Protein AF-A0A4Q3WBN4-F1 (afdb_monomer_lite)

Structure (mmCIF, N/CA/C/O backbone):
data_AF-A0A4Q3WBN4-F1
#
_entry.id   AF-A0A4Q3WBN4-F1
#
loop_
_atom_site.group_PDB
_atom_site.id
_atom_site.type_symbol
_atom_site.label_atom_id
_atom_site.label_alt_id
_atom_site.label_comp_id
_atom_site.label_asym_id
_atom_site.label_entity_id
_atom_site.label_seq_id
_atom_site.pdbx_PDB_ins_code
_atom_site.Cartn_x
_atom_site.Cartn_y
_atom_site.Cartn_z
_atom_site.occupancy
_atom_site.B_iso_or_equiv
_atom_site.auth_seq_id
_atom_site.auth_comp_id
_atom_site.auth_asym_id
_atom_site.auth_atom_id
_atom_site.pdbx_PDB_model_num
ATOM 1 N N . MET A 1 1 ? 18.473 24.065 11.183 1.00 39.38 1 MET A N 1
ATOM 2 C CA . MET A 1 1 ? 18.003 22.828 10.519 1.00 39.38 1 MET A CA 1
ATOM 3 C C . MET A 1 1 ? 18.129 21.684 11.517 1.00 39.38 1 MET A C 1
ATOM 5 O O . MET A 1 1 ? 19.244 21.396 11.929 1.00 39.38 1 MET A O 1
ATOM 9 N N . LEU A 1 2 ? 17.021 21.104 11.996 1.00 38.50 2 LEU A N 1
ATOM 10 C CA . LEU A 1 2 ? 17.082 19.937 12.886 1.00 38.50 2 LEU A CA 1
ATOM 11 C C . LEU A 1 2 ? 17.318 18.673 12.050 1.00 38.50 2 LEU A C 1
ATOM 13 O O . LEU A 1 2 ? 16.456 18.270 11.272 1.00 38.50 2 LEU A O 1
ATOM 17 N N . ASN A 1 3 ? 18.477 18.041 12.230 1.00 47.19 3 ASN A N 1
ATOM 18 C CA . ASN A 1 3 ? 18.769 16.740 11.637 1.00 47.19 3 ASN A CA 1
ATOM 19 C C . ASN A 1 3 ? 17.894 15.669 12.304 1.00 47.19 3 ASN A C 1
ATOM 21 O O . ASN A 1 3 ? 18.058 15.360 13.486 1.00 47.19 3 ASN A O 1
ATOM 25 N N . LYS A 1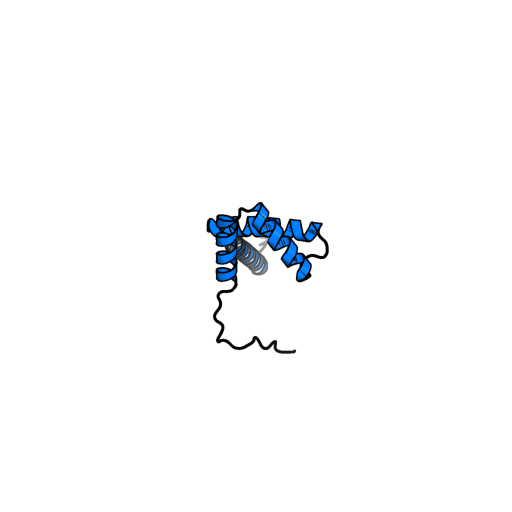 4 ? 16.955 15.100 11.540 1.00 50.38 4 LYS A N 1
ATOM 26 C CA . LYS A 1 4 ? 16.106 13.983 11.969 1.00 50.38 4 LYS A CA 1
ATOM 27 C C . LYS A 1 4 ? 16.986 12.749 12.200 1.00 50.38 4 LYS A C 1
ATOM 29 O O . LYS A 1 4 ? 17.481 12.157 11.245 1.00 50.38 4 LYS A O 1
ATOM 34 N N . LYS A 1 5 ? 17.191 12.361 13.462 1.00 58.41 5 LYS A N 1
ATOM 35 C CA . LYS A 1 5 ? 17.869 11.105 13.816 1.00 58.41 5 LYS A CA 1
ATOM 36 C C . LYS A 1 5 ? 16.913 9.940 13.553 1.00 58.41 5 LYS A C 1
ATOM 38 O O . LYS A 1 5 ? 15.925 9.779 14.265 1.00 58.41 5 LYS A O 1
ATOM 43 N N . LEU A 1 6 ? 17.184 9.158 12.511 1.00 54.16 6 LEU A N 1
ATOM 44 C CA . LEU A 1 6 ? 16.536 7.863 12.303 1.00 54.16 6 LEU A CA 1
ATOM 45 C C . LEU A 1 6 ? 17.111 6.886 13.345 1.00 54.16 6 LEU A C 1
ATOM 47 O O . LEU A 1 6 ? 18.311 6.915 13.609 1.00 54.16 6 LEU A O 1
ATOM 51 N N . GLY A 1 7 ? 16.247 6.111 14.004 1.00 57.50 7 GLY A N 1
ATOM 52 C CA . GLY A 1 7 ? 16.614 5.206 15.101 1.00 57.50 7 GLY A CA 1
ATOM 53 C C . GLY A 1 7 ? 17.616 4.100 14.713 1.00 57.50 7 GLY A C 1
ATOM 54 O O . GLY A 1 7 ? 18.060 4.034 13.568 1.00 57.50 7 GLY A O 1
ATOM 55 N N . PRO A 1 8 ? 17.997 3.227 15.664 1.00 55.28 8 PRO A N 1
ATOM 56 C CA . PRO A 1 8 ? 19.092 2.268 15.497 1.00 55.28 8 PRO A CA 1
ATOM 57 C C . PRO A 1 8 ? 18.921 1.334 14.284 1.00 55.28 8 PRO A C 1
ATOM 59 O O . PRO A 1 8 ? 17.851 0.773 14.055 1.00 55.28 8 PRO A O 1
ATOM 62 N N . ALA A 1 9 ? 20.020 1.128 13.548 1.00 55.09 9 ALA A N 1
ATOM 63 C CA . ALA A 1 9 ? 20.098 0.409 12.269 1.00 55.09 9 ALA A CA 1
ATOM 64 C C . ALA A 1 9 ? 19.880 -1.117 12.349 1.00 55.09 9 ALA A C 1
ATOM 66 O O . ALA A 1 9 ? 19.822 -1.785 11.323 1.00 55.09 9 ALA A O 1
ATOM 67 N N . TYR A 1 10 ? 19.748 -1.689 13.550 1.00 48.81 10 TYR A N 1
ATOM 68 C CA . TYR A 1 10 ? 19.696 -3.145 13.761 1.00 48.81 10 TYR A CA 1
ATOM 69 C C . TYR A 1 10 ? 18.328 -3.777 13.469 1.00 48.81 10 TYR A C 1
ATOM 71 O O . TYR A 1 10 ? 18.149 -4.981 13.633 1.00 48.81 10 TYR A O 1
ATOM 79 N N . ARG A 1 11 ? 17.351 -2.983 13.021 1.00 50.72 11 ARG A N 1
ATOM 80 C CA . ARG A 1 11 ? 16.066 -3.468 12.512 1.00 50.72 11 ARG A CA 1
ATOM 81 C C . ARG A 1 11 ? 16.046 -3.280 10.997 1.00 50.72 11 ARG A C 1
ATOM 83 O O . ARG A 1 11 ? 15.338 -2.422 10.478 1.00 50.72 11 ARG A O 1
ATOM 90 N N . SER A 1 12 ? 16.840 -4.075 10.283 1.00 47.69 12 SER A N 1
ATOM 91 C CA . SER A 1 12 ? 16.787 -4.164 8.817 1.00 47.69 12 SER A CA 1
ATOM 92 C C . SER A 1 12 ? 15.485 -4.845 8.387 1.00 47.69 12 SER A C 1
ATOM 94 O O . SER A 1 12 ? 15.482 -5.978 7.921 1.00 47.69 12 SER A O 1
ATOM 96 N N . MET A 1 13 ? 14.349 -4.180 8.594 1.00 61.16 13 MET A N 1
ATOM 97 C CA . MET A 1 13 ? 13.077 -4.600 8.025 1.00 61.16 13 MET A CA 1
ATOM 98 C C . MET A 1 13 ? 12.911 -3.903 6.683 1.00 61.16 13 MET A C 1
ATOM 100 O O . MET A 1 13 ? 12.854 -2.675 6.613 1.00 61.16 13 MET A O 1
ATOM 104 N N . MET A 1 14 ? 12.778 -4.689 5.615 1.00 79.19 14 MET A N 1
ATOM 105 C CA . MET A 1 14 ? 12.151 -4.200 4.392 1.00 79.19 14 MET A CA 1
ATOM 106 C C . MET A 1 14 ? 10.659 -4.031 4.682 1.00 79.19 14 MET A C 1
ATOM 108 O O . MET A 1 14 ? 9.855 -4.901 4.366 1.00 79.19 14 MET A O 1
ATOM 112 N N . THR A 1 15 ? 10.298 -2.933 5.348 1.00 80.25 15 THR A N 1
ATOM 113 C CA . THR A 1 15 ? 8.939 -2.675 5.849 1.00 80.25 15 THR A CA 1
ATOM 114 C C . THR A 1 15 ? 7.893 -2.827 4.754 1.00 80.25 15 THR A C 1
ATOM 116 O O . THR A 1 15 ? 6.903 -3.510 4.967 1.00 80.25 15 THR A O 1
ATOM 119 N N . ALA A 1 16 ? 8.165 -2.304 3.558 1.00 81.62 16 ALA A N 1
ATOM 120 C CA . ALA A 1 16 ? 7.285 -2.449 2.402 1.00 81.62 16 ALA A CA 1
ATOM 121 C C . ALA A 1 16 ? 7.103 -3.909 1.947 1.00 81.62 16 ALA A C 1
ATOM 123 O O . ALA A 1 16 ? 6.018 -4.282 1.515 1.00 81.62 16 ALA A O 1
ATOM 124 N N . ALA A 1 17 ? 8.150 -4.737 2.035 1.00 84.06 17 ALA A N 1
ATOM 125 C CA . ALA A 1 17 ? 8.062 -6.148 1.665 1.00 84.06 17 ALA A CA 1
ATOM 126 C C . ALA A 1 17 ? 7.307 -6.957 2.728 1.00 84.06 17 ALA A C 1
ATOM 128 O O . ALA A 1 17 ? 6.493 -7.809 2.386 1.00 84.06 17 ALA A O 1
ATOM 129 N N . ASN A 1 18 ? 7.548 -6.665 4.009 1.00 88.56 18 ASN A N 1
ATOM 130 C CA . ASN A 1 18 ? 6.868 -7.330 5.116 1.00 88.56 18 ASN A CA 1
ATOM 131 C C . ASN A 1 18 ? 5.371 -6.989 5.155 1.00 88.56 18 ASN A C 1
ATOM 133 O O . ASN A 1 18 ? 4.531 -7.865 5.333 1.00 88.56 18 ASN A O 1
ATOM 137 N N . ASP A 1 19 ? 5.046 -5.717 4.940 1.00 89.06 19 ASP A N 1
ATOM 138 C CA . ASP A 1 19 ? 3.674 -5.227 4.834 1.00 89.06 19 ASP A CA 1
ATOM 139 C C . ASP A 1 19 ? 2.931 -5.901 3.671 1.00 89.06 19 ASP A C 1
ATOM 141 O O . ASP A 1 19 ? 1.885 -6.518 3.870 1.00 89.06 19 ASP A O 1
ATOM 145 N N . GLN A 1 20 ? 3.547 -5.929 2.482 1.00 90.06 20 GLN A N 1
ATOM 146 C CA . GLN A 1 20 ? 2.995 -6.626 1.319 1.00 90.06 20 GLN A CA 1
ATOM 147 C C . GLN A 1 20 ? 2.787 -8.126 1.577 1.00 90.06 20 GLN A C 1
ATOM 149 O O . GLN A 1 20 ? 1.762 -8.676 1.176 1.00 90.06 20 GLN A O 1
ATOM 154 N N . TYR A 1 21 ? 3.737 -8.798 2.236 1.00 92.62 21 TYR A N 1
ATOM 155 C CA . TYR A 1 21 ? 3.606 -10.213 2.591 1.00 92.62 21 TYR A CA 1
ATOM 156 C C . TYR A 1 21 ? 2.369 -10.459 3.462 1.00 92.62 21 TYR A C 1
ATOM 158 O O . TYR A 1 21 ? 1.555 -11.329 3.144 1.00 92.62 21 TYR A O 1
ATOM 166 N N . HIS A 1 22 ? 2.191 -9.674 4.526 1.00 94.12 22 HIS A N 1
ATOM 167 C CA . HIS A 1 22 ? 1.056 -9.836 5.431 1.00 94.12 22 HIS A CA 1
ATOM 168 C C . HIS A 1 22 ? -0.277 -9.449 4.789 1.00 94.12 22 HIS A C 1
ATOM 170 O O . HIS A 1 22 ? -1.273 -10.130 5.037 1.00 94.12 22 HIS A O 1
ATOM 176 N N . ALA A 1 23 ? -0.300 -8.429 3.928 1.00 92.75 23 ALA A N 1
ATOM 177 C CA . ALA A 1 23 ? -1.488 -8.072 3.160 1.00 92.75 23 ALA A CA 1
ATOM 178 C C . ALA A 1 23 ? -1.922 -9.230 2.244 1.00 92.75 23 ALA A C 1
ATOM 180 O O . ALA A 1 23 ? -3.061 -9.690 2.327 1.00 92.75 23 ALA A O 1
ATOM 181 N N . VAL A 1 24 ? -0.999 -9.784 1.446 1.00 94.75 24 VAL A N 1
ATOM 182 C CA . VAL A 1 24 ? -1.287 -10.927 0.559 1.00 94.75 24 VAL A CA 1
ATOM 183 C C . VAL A 1 24 ? -1.722 -12.159 1.356 1.00 94.75 24 VAL A C 1
ATOM 185 O O . VAL A 1 24 ? -2.730 -12.782 1.023 1.00 94.75 24 VAL A O 1
ATOM 188 N N . ALA A 1 25 ? -1.003 -12.505 2.427 1.00 94.94 25 ALA A N 1
ATOM 189 C CA . ALA A 1 25 ? -1.340 -13.655 3.263 1.00 94.94 25 ALA A CA 1
ATOM 190 C C . ALA A 1 25 ? -2.734 -13.514 3.898 1.00 94.94 25 ALA A C 1
ATOM 192 O O . ALA A 1 25 ? -3.520 -14.464 3.895 1.00 94.94 25 ALA A O 1
ATOM 193 N N . SER A 1 26 ? -3.063 -12.322 4.401 1.00 94.50 26 SER A N 1
ATOM 194 C CA . SER A 1 26 ? -4.360 -12.028 5.010 1.00 94.50 26 SER A CA 1
ATOM 195 C C . SER A 1 26 ? -5.496 -12.107 3.987 1.00 94.50 26 SER A C 1
ATOM 197 O O . SER A 1 26 ? -6.497 -12.771 4.256 1.00 94.50 26 SER A O 1
ATOM 199 N N . ILE A 1 27 ? -5.323 -11.526 2.794 1.00 94.94 27 ILE A N 1
ATOM 200 C CA . ILE A 1 27 ? -6.312 -11.599 1.707 1.00 94.94 27 ILE A CA 1
ATOM 201 C C . ILE A 1 27 ? -6.549 -13.051 1.281 1.00 94.94 27 ILE A C 1
ATOM 203 O O . ILE A 1 27 ? -7.699 -13.475 1.193 1.00 94.94 27 ILE A O 1
ATOM 207 N N . ASN A 1 28 ? -5.488 -13.838 1.089 1.00 94.31 28 ASN A N 1
ATOM 208 C CA . ASN A 1 28 ? -5.616 -15.244 0.693 1.00 94.31 28 ASN A CA 1
ATOM 209 C C . ASN A 1 28 ? -6.320 -16.097 1.761 1.00 94.31 28 ASN A C 1
ATOM 211 O O . ASN A 1 28 ? -7.032 -17.038 1.424 1.00 94.31 28 ASN A O 1
ATOM 215 N N . THR A 1 29 ? -6.128 -15.774 3.043 1.00 96.44 29 THR A N 1
ATOM 216 C CA . THR A 1 29 ? -6.695 -16.549 4.160 1.00 96.44 29 THR A CA 1
ATOM 217 C C . THR A 1 29 ? -8.126 -16.128 4.501 1.00 96.44 29 THR A C 1
ATOM 219 O O . THR A 1 29 ? -8.932 -16.951 4.934 1.00 96.44 29 THR A O 1
ATOM 222 N N . HIS A 1 30 ? -8.457 -14.843 4.361 1.00 94.44 30 HIS A N 1
ATOM 223 C CA . HIS A 1 30 ? -9.693 -14.267 4.905 1.00 94.44 30 HIS A CA 1
ATOM 224 C C . HIS A 1 30 ? -10.608 -13.624 3.861 1.00 94.44 30 HIS A C 1
ATOM 226 O O . HIS A 1 30 ? -11.753 -13.302 4.184 1.00 94.44 30 HIS A O 1
ATOM 232 N N . GLY A 1 31 ? -10.130 -13.453 2.630 1.00 93.94 31 GLY A N 1
ATOM 233 C CA . GLY A 1 31 ? -10.822 -12.742 1.565 1.00 93.94 31 GLY A CA 1
ATOM 234 C C . GLY A 1 31 ? -10.634 -11.223 1.632 1.00 93.94 31 GLY A C 1
ATOM 235 O O . GLY A 1 31 ? -10.392 -10.636 2.690 1.00 93.94 31 GLY A O 1
ATOM 236 N N . GLU A 1 32 ? -10.786 -10.580 0.475 1.00 95.25 32 GLU A N 1
ATOM 237 C CA . GLU A 1 32 ? -10.542 -9.144 0.284 1.00 95.25 32 GLU A CA 1
ATOM 238 C C . GLU A 1 32 ? -11.434 -8.264 1.166 1.00 95.25 32 GLU A C 1
ATOM 240 O O . GLU A 1 32 ? -10.937 -7.359 1.828 1.00 95.25 32 GLU A O 1
ATOM 245 N N . ILE A 1 33 ? -12.738 -8.558 1.239 1.00 96.62 33 ILE A N 1
ATOM 246 C CA . ILE A 1 33 ? -13.706 -7.740 1.992 1.00 96.62 33 ILE A CA 1
ATOM 247 C C . ILE A 1 33 ? -13.385 -7.745 3.489 1.00 96.62 33 ILE A C 1
ATOM 249 O O . ILE A 1 33 ? -13.396 -6.699 4.140 1.00 96.62 33 ILE A O 1
ATOM 253 N N . ARG A 1 34 ? -13.073 -8.919 4.049 1.00 96.31 34 ARG A N 1
ATOM 254 C CA . ARG A 1 34 ? -12.767 -9.048 5.478 1.00 96.31 34 ARG A CA 1
ATOM 255 C C . ARG A 1 34 ? -11.440 -8.381 5.827 1.00 96.31 34 ARG A C 1
ATOM 257 O O . ARG A 1 34 ? -11.350 -7.732 6.867 1.00 96.31 34 ARG A O 1
ATOM 264 N N . HIS A 1 35 ? -10.440 -8.514 4.957 1.00 96.69 35 HIS A N 1
ATOM 265 C CA . HIS A 1 35 ? -9.173 -7.809 5.106 1.00 96.69 35 HIS A CA 1
ATOM 266 C C . HIS A 1 35 ? -9.369 -6.285 5.038 1.00 96.69 35 HIS A C 1
ATOM 268 O O . HIS A 1 35 ? -8.953 -5.581 5.955 1.00 96.69 35 HIS A O 1
ATOM 274 N N . ALA A 1 36 ? -10.081 -5.781 4.024 1.00 97.06 36 ALA A N 1
ATOM 275 C CA . ALA A 1 36 ? -10.370 -4.355 3.862 1.00 97.06 36 ALA A CA 1
ATOM 276 C C . ALA A 1 36 ? -11.115 -3.768 5.069 1.00 97.06 36 ALA A C 1
ATOM 278 O O . ALA A 1 36 ? -10.774 -2.685 5.538 1.00 97.06 36 ALA A O 1
ATOM 279 N N . HIS A 1 37 ? -12.090 -4.496 5.620 1.00 97.75 37 HIS A N 1
ATOM 280 C CA . HIS A 1 37 ? -12.777 -4.087 6.844 1.00 97.75 37 HIS A CA 1
ATOM 281 C C . HIS A 1 37 ? -11.801 -3.910 8.020 1.00 97.75 37 HIS A C 1
ATOM 283 O O . HIS A 1 37 ? -11.846 -2.890 8.706 1.00 97.75 37 HIS A O 1
ATOM 289 N N . ALA A 1 38 ? -10.895 -4.870 8.237 1.00 98.00 38 ALA A N 1
ATOM 290 C CA . ALA A 1 38 ? -9.899 -4.783 9.306 1.00 98.00 38 ALA A CA 1
ATOM 291 C C . ALA A 1 38 ? -8.916 -3.618 9.082 1.00 98.00 38 ALA A C 1
ATOM 293 O O . ALA A 1 38 ? -8.612 -2.878 10.015 1.00 98.00 38 ALA A O 1
ATOM 294 N N . VAL A 1 39 ? -8.473 -3.402 7.839 1.00 97.19 39 VAL A N 1
ATOM 295 C CA . VAL A 1 39 ? -7.619 -2.261 7.473 1.00 97.19 39 VAL A CA 1
ATOM 296 C C . VAL A 1 39 ? -8.331 -0.934 7.743 1.00 97.19 39 VAL A C 1
ATOM 298 O O . VAL A 1 39 ? -7.739 -0.041 8.342 1.00 97.19 39 VAL A O 1
ATOM 301 N N . ALA A 1 40 ? -9.609 -0.803 7.378 1.00 98.00 40 ALA A N 1
ATOM 302 C CA . ALA A 1 40 ? -10.383 0.413 7.627 1.00 98.00 40 ALA A CA 1
ATOM 303 C C . ALA A 1 40 ? -10.491 0.741 9.128 1.00 98.00 40 ALA A C 1
ATOM 305 O O . ALA A 1 40 ? -10.369 1.907 9.507 1.00 98.00 40 ALA A O 1
ATOM 306 N N . GLN A 1 41 ? -10.668 -0.270 9.986 1.00 97.94 41 GLN A N 1
ATOM 307 C CA . GLN A 1 41 ? -10.667 -0.085 11.443 1.00 97.94 41 GLN A CA 1
ATOM 308 C C . GLN A 1 41 ? -9.317 0.446 11.939 1.00 97.94 41 GLN A C 1
ATOM 310 O O . GLN A 1 41 ? -9.272 1.476 12.609 1.00 97.94 41 GLN A O 1
ATOM 315 N N . VAL A 1 42 ? -8.215 -0.183 11.521 1.00 97.19 42 VAL A N 1
ATOM 316 C CA . VAL A 1 42 ? -6.858 0.244 11.897 1.00 97.19 42 VAL A CA 1
ATOM 317 C C . VAL A 1 42 ? -6.556 1.669 11.410 1.00 97.19 42 VAL A C 1
ATOM 319 O O . VAL A 1 42 ? -5.976 2.465 12.149 1.00 97.19 42 VAL A O 1
ATOM 322 N N . LEU A 1 43 ? -6.980 2.033 10.194 1.00 97.12 43 LEU A N 1
ATOM 323 C CA . LEU A 1 43 ? -6.793 3.381 9.642 1.00 97.12 43 LEU A CA 1
ATOM 324 C C . LEU A 1 43 ? -7.537 4.462 10.442 1.00 97.12 43 LEU A C 1
ATOM 326 O O . LEU A 1 43 ? -7.042 5.588 10.541 1.00 97.12 43 LEU A O 1
ATOM 330 N N . LEU A 1 44 ? -8.703 4.139 11.011 1.00 96.38 44 LEU A N 1
ATOM 331 C CA . LEU A 1 44 ? -9.434 5.036 11.912 1.00 96.38 44 LEU A CA 1
ATOM 332 C C . LEU A 1 44 ? -8.742 5.153 13.267 1.00 96.38 44 LEU A C 1
ATOM 334 O O . LEU A 1 44 ? -8.515 6.265 13.738 1.00 96.38 44 LEU A O 1
ATOM 338 N N . GLU A 1 45 ? -8.382 4.022 13.874 1.00 96.62 45 GLU A N 1
ATOM 339 C CA . GLU A 1 45 ? -7.738 3.977 15.194 1.00 96.62 45 GLU A CA 1
ATOM 340 C C . GLU A 1 45 ? -6.404 4.732 15.215 1.00 96.62 45 GLU A C 1
ATOM 342 O O . GLU A 1 45 ? -6.086 5.416 16.187 1.00 96.62 45 GLU A O 1
ATOM 347 N N . GLN A 1 46 ? -5.640 4.657 14.124 1.00 95.69 46 GLN A N 1
ATOM 348 C CA . GLN A 1 46 ? -4.351 5.341 13.987 1.00 95.69 46 GLN A CA 1
ATOM 349 C C . GLN A 1 46 ? -4.481 6.793 13.494 1.00 95.69 46 GLN A C 1
ATOM 351 O O . GLN A 1 46 ? -3.475 7.492 13.366 1.00 95.69 46 GLN A O 1
ATOM 356 N N . GLY A 1 47 ? -5.702 7.264 13.217 1.00 95.19 47 GLY A N 1
ATOM 357 C CA . GLY A 1 47 ? -5.966 8.633 12.770 1.00 95.19 47 GLY A CA 1
ATOM 358 C C . GLY A 1 47 ? -5.523 8.938 11.334 1.00 95.19 47 GLY A C 1
ATOM 359 O O . GLY A 1 47 ? -5.435 10.108 10.959 1.00 95.19 47 GLY A O 1
ATOM 360 N N . TYR A 1 48 ? -5.251 7.917 10.513 1.00 94.00 48 TYR A N 1
ATOM 361 C CA . TYR A 1 48 ? -4.952 8.091 9.086 1.00 94.00 48 TYR A CA 1
ATOM 362 C C . TYR A 1 48 ? -6.195 8.458 8.270 1.00 94.00 48 TYR A C 1
ATOM 364 O O . TYR A 1 48 ? -6.094 9.161 7.261 1.00 94.00 48 TYR A O 1
ATOM 372 N N . ALA A 1 49 ? -7.371 8.026 8.724 1.00 96.50 49 ALA A N 1
ATOM 373 C CA . ALA A 1 49 ? -8.659 8.442 8.190 1.00 96.50 49 ALA A CA 1
ATOM 374 C C . ALA A 1 49 ? -9.362 9.413 9.151 1.00 96.50 49 ALA A C 1
ATOM 376 O O . ALA A 1 49 ? -9.455 9.165 10.350 1.00 96.50 49 ALA A O 1
ATOM 377 N N . LYS A 1 50 ? -9.907 10.509 8.616 1.00 95.19 50 LYS A N 1
ATOM 378 C CA . LYS A 1 50 ? -10.653 11.524 9.381 1.00 95.19 50 LYS A CA 1
ATOM 379 C C . LYS A 1 50 ? -12.076 11.084 9.719 1.00 95.19 50 LYS A C 1
ATOM 381 O O . LYS A 1 50 ? -12.687 11.621 10.634 1.00 95.19 50 LYS A O 1
ATOM 386 N N . ASN A 1 51 ? -12.634 10.177 8.923 1.00 96.94 51 ASN A N 1
ATOM 387 C CA . ASN A 1 51 ? -13.983 9.654 9.083 1.00 96.94 51 ASN A CA 1
ATOM 388 C C . ASN A 1 51 ? -14.093 8.252 8.466 1.00 96.94 51 ASN A C 1
ATOM 390 O O . ASN A 1 51 ? -13.201 7.796 7.747 1.00 96.94 51 ASN A O 1
ATOM 394 N N . GLN A 1 52 ? -15.208 7.578 8.745 1.00 96.81 52 GLN A N 1
ATOM 395 C CA . GLN A 1 52 ? -15.450 6.199 8.317 1.00 96.81 52 GLN A CA 1
ATOM 396 C C . GLN A 1 52 ? -15.443 6.038 6.792 1.00 96.81 52 GLN A C 1
ATOM 398 O O . GLN A 1 52 ? -14.857 5.087 6.284 1.00 96.81 52 GLN A O 1
ATOM 403 N N . ALA A 1 53 ? -16.031 6.985 6.055 1.00 97.38 53 ALA A N 1
ATOM 404 C CA . ALA A 1 53 ? -16.061 6.934 4.594 1.00 97.38 53 ALA A CA 1
ATOM 405 C C . ALA A 1 53 ? -14.645 6.983 3.997 1.00 97.38 53 ALA A C 1
ATOM 407 O O . ALA A 1 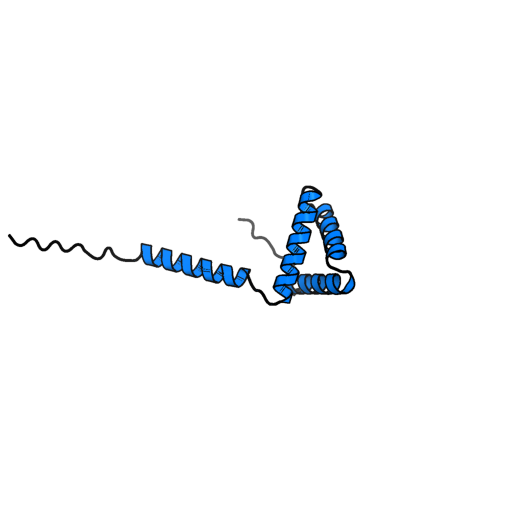53 ? -14.307 6.189 3.121 1.00 97.38 53 ALA A O 1
ATOM 408 N N . GLN A 1 54 ? -13.789 7.863 4.523 1.00 97.31 54 GLN A N 1
ATOM 409 C CA . GLN A 1 54 ? -12.391 7.945 4.115 1.00 97.31 54 GLN A CA 1
ATOM 410 C C . GLN A 1 54 ? -11.631 6.655 4.446 1.00 97.31 54 GLN A C 1
ATOM 412 O O . GLN A 1 54 ? -10.810 6.216 3.647 1.00 97.31 54 GLN A O 1
ATOM 417 N N . ALA A 1 55 ? -11.904 6.035 5.594 1.00 97.75 55 ALA A N 1
ATOM 418 C CA . ALA A 1 55 ? -11.247 4.794 5.992 1.00 97.75 55 ALA A CA 1
ATOM 419 C C . ALA A 1 55 ? -11.565 3.636 5.044 1.00 97.75 55 ALA A C 1
ATOM 421 O O . ALA A 1 55 ? -10.664 2.905 4.639 1.00 97.75 55 ALA A O 1
ATOM 422 N N . VAL A 1 56 ? -12.835 3.507 4.651 1.00 97.56 56 VAL A N 1
ATOM 423 C CA . VAL A 1 56 ? -13.274 2.501 3.677 1.00 97.56 56 VAL A CA 1
ATOM 424 C C . VAL A 1 56 ? -12.624 2.744 2.316 1.00 97.56 56 VAL A C 1
ATOM 426 O O . VAL A 1 56 ? -12.118 1.799 1.714 1.00 97.56 56 VAL A O 1
ATOM 429 N N . GLN A 1 57 ? -12.577 3.998 1.854 1.00 97.88 57 GLN A N 1
ATOM 430 C CA . GLN A 1 57 ? -11.924 4.342 0.589 1.00 97.88 57 GLN A CA 1
ATOM 431 C C . GLN A 1 57 ? -10.433 3.972 0.601 1.00 97.88 57 GLN A C 1
ATOM 433 O O . GLN A 1 57 ? -9.961 3.288 -0.302 1.00 97.88 57 GLN A O 1
ATOM 438 N N . LEU A 1 58 ? -9.707 4.366 1.651 1.00 97.50 58 LEU A N 1
ATOM 439 C CA . LEU A 1 58 ? -8.282 4.059 1.796 1.00 97.50 58 LEU A CA 1
ATOM 440 C C . LEU A 1 58 ? -8.021 2.549 1.877 1.00 97.50 58 LEU A C 1
ATOM 442 O O . LEU A 1 58 ? -7.060 2.060 1.289 1.00 97.50 58 LEU A O 1
ATOM 446 N N . ALA A 1 59 ? -8.881 1.798 2.567 1.00 97.38 59 AL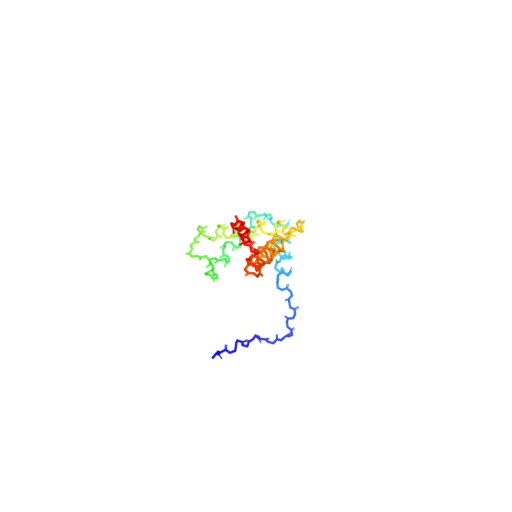A A N 1
ATOM 447 C CA . ALA A 1 59 ? -8.765 0.346 2.632 1.00 97.38 59 ALA A CA 1
ATOM 448 C C . ALA A 1 59 ? -8.993 -0.319 1.264 1.00 97.38 59 ALA A C 1
ATOM 450 O O . ALA A 1 59 ? -8.270 -1.249 0.905 1.00 97.38 59 ALA A O 1
ATOM 451 N N . ALA A 1 60 ? -9.959 0.170 0.479 1.00 97.38 60 ALA A N 1
ATOM 452 C CA . ALA A 1 60 ? -10.187 -0.309 -0.883 1.00 97.38 60 ALA A CA 1
ATOM 453 C C . ALA A 1 60 ? -8.981 -0.021 -1.794 1.00 97.38 60 ALA A C 1
ATOM 455 O O . ALA A 1 60 ? -8.545 -0.898 -2.547 1.00 97.38 60 ALA A O 1
ATOM 456 N N . ASP A 1 61 ? -8.405 1.179 -1.684 1.00 96.62 61 ASP A N 1
ATOM 457 C CA . ASP A 1 61 ? -7.205 1.565 -2.428 1.00 96.62 61 ASP A CA 1
ATOM 458 C C . ASP A 1 61 ? -6.005 0.672 -2.068 1.00 96.62 61 ASP A C 1
ATOM 460 O O . ASP A 1 61 ? -5.243 0.279 -2.962 1.00 96.62 61 ASP A O 1
ATOM 464 N N . GLU A 1 62 ? -5.865 0.301 -0.790 1.00 95.00 62 GLU A N 1
ATOM 465 C CA . GLU A 1 62 ? -4.802 -0.592 -0.324 1.00 95.00 62 GLU A CA 1
ATOM 466 C C . GLU A 1 62 ? -4.961 -2.005 -0.891 1.00 95.00 62 GLU A C 1
ATOM 468 O O . GLU A 1 62 ? -4.014 -2.523 -1.478 1.00 95.00 62 GLU A O 1
ATOM 473 N N . VAL A 1 63 ? -6.161 -2.596 -0.853 1.00 96.38 63 VAL A N 1
ATOM 474 C CA . VAL A 1 63 ? -6.404 -3.917 -1.471 1.00 96.38 63 VAL A CA 1
ATOM 475 C C . VAL A 1 63 ? -6.086 -3.895 -2.966 1.00 96.38 63 VAL A C 1
ATOM 477 O O . VAL A 1 63 ? -5.372 -4.767 -3.475 1.00 96.38 63 VAL A O 1
ATOM 480 N N . ALA A 1 64 ? -6.548 -2.867 -3.683 1.00 95.50 64 ALA A N 1
ATOM 481 C CA . ALA A 1 64 ? -6.260 -2.721 -5.106 1.00 95.50 64 ALA A CA 1
ATOM 482 C C . ALA A 1 64 ? -4.749 -2.588 -5.369 1.00 95.50 64 ALA A C 1
ATOM 484 O O . ALA A 1 64 ? -4.221 -3.148 -6.339 1.00 95.50 64 ALA A O 1
ATOM 485 N N . ARG A 1 65 ? -4.036 -1.856 -4.505 1.00 93.06 65 ARG A N 1
ATOM 486 C CA . ARG A 1 65 ? -2.577 -1.720 -4.550 1.00 93.06 65 ARG A CA 1
ATOM 487 C C . ARG A 1 65 ? -1.882 -3.057 -4.301 1.00 93.06 65 ARG A C 1
ATOM 489 O O . ARG A 1 65 ? -1.019 -3.419 -5.106 1.00 93.06 65 ARG A O 1
ATOM 496 N N . THR A 1 66 ? -2.267 -3.799 -3.267 1.00 92.50 66 THR A N 1
ATOM 497 C CA . THR A 1 66 ? -1.726 -5.130 -2.962 1.00 92.50 66 THR A CA 1
ATOM 498 C C . THR A 1 66 ? -1.904 -6.074 -4.147 1.00 92.50 66 THR A C 1
ATOM 500 O O . THR A 1 66 ? -0.944 -6.746 -4.528 1.00 92.50 66 THR A O 1
ATOM 503 N N . GLY A 1 67 ? -3.078 -6.065 -4.789 1.00 92.31 67 GLY A N 1
ATOM 504 C CA . GLY A 1 67 ? -3.358 -6.872 -5.979 1.00 92.31 67 GLY A CA 1
ATOM 505 C C . GLY A 1 67 ? -2.456 -6.533 -7.171 1.00 92.31 67 GLY A C 1
ATOM 506 O O . GLY A 1 67 ? -1.922 -7.435 -7.817 1.00 92.31 67 GLY A O 1
ATOM 507 N N . ARG A 1 68 ? -2.217 -5.242 -7.446 1.00 91.44 68 ARG A N 1
ATOM 508 C CA . ARG A 1 68 ? -1.263 -4.812 -8.490 1.00 91.44 68 ARG A CA 1
ATOM 509 C C . ARG A 1 68 ? 0.154 -5.302 -8.194 1.00 91.44 68 ARG A C 1
ATOM 511 O O . ARG A 1 68 ? 0.809 -5.872 -9.066 1.00 91.44 68 ARG A O 1
ATOM 518 N N . LEU A 1 69 ? 0.615 -5.115 -6.959 1.00 89.50 69 LEU A N 1
ATOM 519 C CA . LEU A 1 69 ? 1.953 -5.533 -6.539 1.00 89.50 69 LEU A CA 1
ATOM 520 C C . LEU A 1 69 ? 2.129 -7.056 -6.602 1.00 89.50 69 LEU A C 1
ATOM 522 O O . LEU A 1 69 ? 3.173 -7.519 -7.056 1.00 89.50 69 LEU A O 1
ATOM 526 N N . ALA A 1 70 ? 1.105 -7.830 -6.232 1.00 89.62 70 ALA A N 1
ATOM 527 C CA . ALA A 1 70 ? 1.117 -9.290 -6.328 1.00 89.62 70 ALA A CA 1
ATOM 528 C C . ALA A 1 70 ? 1.246 -9.792 -7.779 1.00 89.62 70 ALA A C 1
ATOM 530 O O . ALA A 1 70 ? 1.868 -10.824 -8.018 1.00 89.62 70 ALA A O 1
ATOM 531 N N . ARG A 1 71 ? 0.733 -9.037 -8.761 1.00 91.00 71 ARG A N 1
ATOM 532 C CA . ARG A 1 71 ? 0.920 -9.311 -10.200 1.00 91.00 71 ARG A CA 1
ATOM 533 C C . ARG A 1 71 ? 2.252 -8.795 -10.762 1.00 91.00 71 ARG A C 1
ATOM 535 O O . ARG A 1 71 ? 2.495 -8.906 -11.961 1.00 91.00 71 ARG A O 1
ATOM 542 N N . GLY A 1 72 ? 3.110 -8.204 -9.929 1.00 88.19 72 GLY A N 1
ATOM 543 C CA . GLY A 1 72 ? 4.383 -7.617 -10.354 1.00 88.19 72 GLY A CA 1
ATOM 544 C C . GLY A 1 72 ? 4.253 -6.244 -11.024 1.00 88.19 72 GLY A C 1
ATOM 545 O O . GLY A 1 72 ? 5.211 -5.754 -11.627 1.00 88.19 72 GLY A O 1
ATOM 546 N N . GLU A 1 73 ? 3.096 -5.583 -10.929 1.00 90.69 73 GLU A N 1
ATOM 547 C CA . GLU A 1 73 ? 2.895 -4.266 -11.530 1.00 90.69 73 GLU A CA 1
ATOM 548 C C . GLU A 1 73 ? 3.589 -3.164 -10.715 1.00 90.69 73 GLU A C 1
ATOM 550 O O . GLU A 1 73 ? 3.148 -2.762 -9.639 1.00 90.69 73 GLU A O 1
ATOM 555 N N . GLN A 1 74 ? 4.667 -2.604 -11.264 1.00 88.38 74 GLN A N 1
ATOM 556 C CA . GLN A 1 74 ? 5.440 -1.536 -10.621 1.00 88.38 74 GLN A CA 1
ATOM 557 C C . GLN A 1 74 ? 5.050 -0.146 -11.148 1.00 88.38 74 GLN A C 1
ATOM 559 O O . GLN A 1 74 ? 5.847 0.532 -11.803 1.00 88.38 74 GLN A O 1
ATOM 564 N N . VAL A 1 75 ? 3.816 0.293 -10.875 1.00 88.12 75 VAL A N 1
ATOM 565 C CA . VAL A 1 75 ? 3.269 1.574 -11.378 1.00 88.12 75 VAL A CA 1
ATOM 566 C C . VAL A 1 75 ? 4.155 2.768 -11.003 1.00 88.12 75 VAL A C 1
ATOM 568 O O . VAL A 1 75 ? 4.475 3.583 -11.862 1.00 88.12 75 VAL A O 1
ATOM 571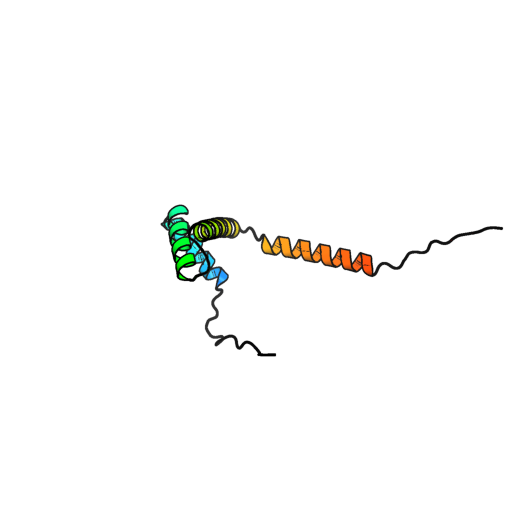 N N . ASN A 1 76 ? 4.656 2.821 -9.766 1.00 86.06 76 ASN A N 1
ATOM 572 C CA . ASN A 1 76 ? 5.527 3.914 -9.313 1.00 86.06 76 ASN A CA 1
ATOM 573 C C . ASN A 1 76 ? 6.865 3.955 -10.067 1.00 86.06 76 ASN A C 1
ATOM 575 O O . ASN A 1 76 ? 7.372 5.034 -10.371 1.00 86.06 76 ASN A O 1
ATOM 579 N N . ARG A 1 77 ? 7.422 2.790 -10.429 1.00 83.94 77 ARG A N 1
ATOM 580 C CA . ARG A 1 77 ? 8.637 2.721 -11.255 1.00 83.94 77 ARG A CA 1
ATOM 581 C C . ARG A 1 77 ? 8.368 3.267 -12.655 1.00 83.94 77 ARG A C 1
ATOM 583 O O . ARG A 1 77 ? 9.182 4.026 -13.171 1.00 83.94 77 ARG A O 1
ATOM 590 N N . LYS A 1 78 ? 7.227 2.905 -13.253 1.00 90.12 78 LYS A N 1
ATOM 591 C CA . LYS A 1 78 ? 6.803 3.427 -14.563 1.00 90.12 78 LYS A CA 1
ATOM 592 C C . LYS A 1 78 ? 6.600 4.945 -14.515 1.00 90.12 78 LYS A C 1
ATOM 594 O O . LYS A 1 78 ? 7.145 5.642 -15.362 1.00 90.12 78 LYS A O 1
ATOM 599 N N . ALA A 1 79 ? 5.915 5.457 -13.492 1.00 87.50 79 ALA A N 1
ATOM 600 C CA . ALA A 1 79 ? 5.711 6.893 -13.300 1.00 87.50 79 ALA A CA 1
ATOM 601 C C . ALA A 1 79 ? 7.040 7.658 -13.174 1.00 87.50 79 ALA A C 1
ATOM 603 O O . ALA A 1 79 ? 7.225 8.680 -13.827 1.00 87.50 79 ALA A O 1
ATOM 604 N N . HIS A 1 80 ? 8.007 7.134 -12.413 1.00 87.31 80 HIS A N 1
ATOM 605 C CA . HIS A 1 80 ? 9.334 7.747 -12.303 1.00 87.31 80 HIS A CA 1
ATOM 606 C C . HIS A 1 80 ? 10.063 7.830 -13.655 1.00 87.31 80 HIS A C 1
ATOM 608 O O . HIS A 1 80 ? 10.731 8.822 -13.935 1.00 87.31 80 HIS A O 1
ATOM 614 N N . ILE A 1 81 ? 9.947 6.801 -14.502 1.00 92.81 81 ILE A N 1
ATOM 615 C CA . ILE A 1 81 ? 10.540 6.812 -15.850 1.00 92.81 81 ILE A CA 1
ATOM 616 C C . ILE A 1 81 ? 9.913 7.921 -16.704 1.00 92.81 81 ILE A C 1
ATOM 618 O O . ILE A 1 81 ? 10.653 8.671 -17.337 1.00 92.81 81 ILE A O 1
ATOM 622 N N . VAL A 1 82 ? 8.584 8.055 -16.675 1.00 92.56 82 VAL A N 1
ATOM 623 C CA . VAL A 1 82 ? 7.853 9.104 -17.408 1.00 92.56 82 VAL A CA 1
ATOM 624 C C . VAL A 1 82 ? 8.292 10.495 -16.948 1.00 92.56 82 VAL A C 1
ATOM 626 O O . VAL A 1 82 ? 8.758 11.290 -17.758 1.00 92.56 82 VAL A O 1
ATOM 629 N N . LEU A 1 83 ? 8.266 10.756 -15.639 1.00 86.69 83 LEU A N 1
ATOM 630 C CA . LEU A 1 83 ? 8.667 12.050 -15.074 1.00 86.69 83 LEU A CA 1
ATOM 631 C C . LEU A 1 83 ? 10.131 12.402 -15.386 1.00 86.69 83 LEU A C 1
ATOM 633 O O . LEU A 1 83 ? 10.473 13.565 -15.621 1.00 86.69 83 LEU A O 1
ATOM 637 N N . LYS A 1 84 ? 11.018 11.399 -15.409 1.00 89.38 84 LYS A N 1
ATOM 638 C CA . LYS A 1 84 ? 12.421 11.593 -15.792 1.00 89.38 84 LYS A CA 1
ATOM 639 C C . LYS A 1 84 ? 12.546 12.009 -17.260 1.00 89.38 84 LYS A C 1
ATOM 641 O O . LYS A 1 84 ? 13.326 12.915 -17.545 1.00 89.38 84 LYS A O 1
ATOM 646 N N . ALA A 1 85 ? 11.788 11.383 -18.161 1.00 91.88 85 ALA A N 1
ATOM 647 C CA . ALA A 1 85 ? 11.770 11.744 -19.577 1.00 91.88 85 ALA A CA 1
ATOM 648 C C . ALA A 1 85 ? 11.248 13.177 -19.785 1.00 91.88 85 ALA A C 1
ATOM 650 O O . ALA A 1 85 ? 11.924 13.981 -20.422 1.00 91.88 85 ALA A O 1
ATOM 651 N N . GLU A 1 86 ? 10.133 13.544 -19.145 1.00 90.31 86 GLU A N 1
ATOM 652 C CA . GLU A 1 86 ? 9.573 14.906 -19.201 1.00 90.31 86 GLU A CA 1
ATOM 653 C C . GLU A 1 86 ? 10.572 15.967 -18.721 1.00 90.31 86 GLU A C 1
ATOM 655 O O . GLU A 1 86 ? 10.712 17.038 -19.316 1.00 90.31 86 GLU A O 1
ATOM 660 N N . THR A 1 87 ? 11.312 15.665 -17.651 1.00 87.88 87 THR A N 1
ATOM 661 C CA . THR A 1 87 ? 12.333 16.573 -17.114 1.00 87.88 87 THR A CA 1
ATOM 662 C C . THR A 1 87 ? 13.483 16.767 -18.103 1.00 87.88 87 THR A C 1
ATOM 664 O O . THR A 1 87 ? 13.955 17.890 -18.280 1.00 87.88 87 THR A O 1
ATOM 667 N N . GLN A 1 88 ? 13.923 15.696 -18.769 1.00 85.25 88 GLN A N 1
ATOM 668 C CA . GLN A 1 88 ? 14.990 15.751 -19.771 1.00 85.25 88 GLN A CA 1
ATOM 669 C C . GLN A 1 88 ? 14.555 16.508 -21.030 1.00 85.25 88 GLN A C 1
ATOM 671 O O . GLN A 1 88 ? 15.298 17.365 -21.504 1.00 85.25 88 GLN A O 1
ATOM 676 N N . GLU A 1 89 ? 13.341 16.267 -21.530 1.00 84.25 89 GLU A N 1
ATOM 677 C CA . GLU A 1 89 ? 12.774 17.028 -22.650 1.00 84.25 89 GLU A CA 1
ATOM 678 C C . GLU A 1 89 ? 12.662 18.517 -22.319 1.00 84.25 89 GLU A C 1
ATOM 680 O O . GLU A 1 89 ? 13.019 19.374 -23.130 1.00 84.25 89 GLU A O 1
ATOM 685 N N . ARG A 1 90 ? 12.208 18.842 -21.103 1.00 82.44 90 ARG A N 1
ATOM 686 C CA . ARG A 1 90 ? 12.120 20.229 -20.645 1.00 82.44 90 ARG A CA 1
ATOM 687 C C . ARG A 1 90 ? 13.494 20.888 -20.577 1.00 82.44 90 ARG A C 1
ATOM 689 O O . ARG A 1 90 ? 13.626 22.030 -21.002 1.00 82.44 90 ARG A O 1
ATOM 696 N N . GLN A 1 91 ? 14.508 20.181 -20.080 1.00 75.38 91 GLN A N 1
ATOM 697 C CA . GLN A 1 91 ? 15.883 20.684 -20.036 1.00 75.38 91 GLN A CA 1
ATOM 698 C C . GLN A 1 91 ? 16.453 20.894 -21.443 1.00 75.38 91 GLN A C 1
ATOM 700 O O . GLN A 1 91 ? 16.998 21.962 -21.699 1.00 75.38 91 GLN A O 1
ATOM 705 N N . ALA A 1 92 ? 16.249 19.951 -22.367 1.00 74.50 92 ALA A N 1
ATOM 706 C CA . ALA A 1 92 ? 16.698 20.066 -23.757 1.00 74.50 92 ALA A CA 1
ATOM 707 C C . ALA A 1 92 ? 16.058 21.253 -24.499 1.00 74.50 92 ALA A C 1
ATOM 709 O O . ALA A 1 92 ? 16.720 21.914 -25.294 1.00 74.50 92 ALA A O 1
ATOM 710 N N . ARG A 1 93 ? 14.788 21.575 -24.211 1.00 73.00 93 ARG A N 1
ATOM 711 C CA . ARG A 1 93 ? 14.116 22.770 -24.758 1.00 73.00 93 ARG A CA 1
ATOM 712 C C . ARG A 1 93 ? 14.671 24.084 -24.202 1.00 73.00 93 ARG A C 1
ATOM 714 O O . ARG A 1 93 ? 14.595 25.095 -24.885 1.00 73.00 93 ARG A O 1
ATOM 721 N N . VAL A 1 94 ? 15.201 24.079 -22.979 1.00 73.12 94 VAL A N 1
ATOM 722 C CA . VAL A 1 94 ? 15.796 25.267 -22.341 1.00 73.12 94 VAL A CA 1
ATOM 723 C C . VAL A 1 94 ? 17.241 25.490 -22.802 1.00 73.12 94 VAL A C 1
ATOM 725 O O . VAL A 1 94 ? 17.677 26.634 -22.879 1.00 73.12 94 VAL A O 1
ATOM 728 N N . THR A 1 95 ? 17.985 24.428 -23.124 1.00 70.12 95 THR A N 1
ATOM 729 C CA . THR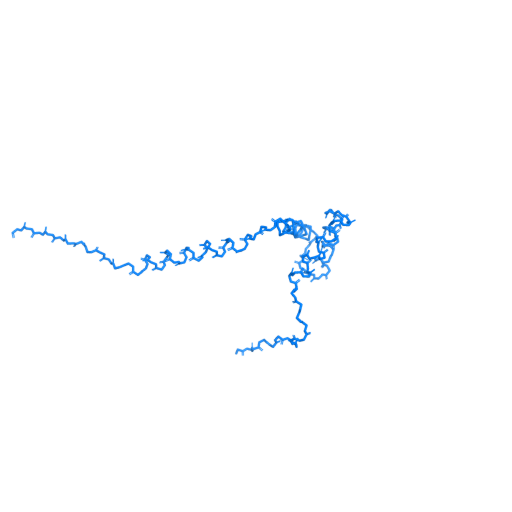 A 1 95 ? 19.386 24.514 -23.576 1.00 70.12 95 THR A CA 1
ATOM 730 C C . THR A 1 95 ? 19.572 24.534 -25.092 1.00 70.12 95 THR A C 1
ATOM 732 O O . THR A 1 95 ? 20.697 24.743 -25.543 1.00 70.12 95 THR A O 1
ATOM 735 N N . ALA A 1 96 ? 18.515 24.347 -25.889 1.00 57.47 96 ALA A N 1
ATOM 736 C CA . ALA A 1 96 ? 18.595 24.519 -27.335 1.00 57.47 96 ALA A CA 1
ATOM 737 C C . ALA A 1 96 ? 18.973 25.980 -27.665 1.00 57.47 96 ALA A C 1
ATOM 739 O O . ALA A 1 96 ? 18.223 26.892 -27.301 1.00 57.47 96 ALA A O 1
ATOM 740 N N . PRO A 1 97 ? 20.116 26.240 -28.333 1.00 55.19 97 PRO A N 1
ATOM 741 C CA . PRO A 1 97 ? 20.433 27.583 -28.794 1.00 55.19 97 PRO A CA 1
ATOM 742 C C . PRO A 1 97 ? 19.366 28.003 -29.805 1.00 55.19 97 PRO A C 1
ATOM 744 O O . PRO A 1 97 ? 18.926 27.186 -30.615 1.00 55.19 97 PRO A O 1
ATOM 747 N N . ALA A 1 98 ? 18.953 29.271 -29.761 1.00 59.28 98 ALA A N 1
ATOM 748 C CA . ALA A 1 98 ? 18.143 29.871 -30.811 1.00 59.28 98 ALA A CA 1
ATOM 749 C C . ALA A 1 98 ? 18.901 29.733 -32.142 1.00 59.28 98 ALA A C 1
ATOM 751 O O . ALA A 1 98 ? 19.794 30.523 -32.444 1.00 59.28 98 ALA A O 1
ATOM 752 N N . ALA A 1 99 ? 18.608 28.672 -32.896 1.00 54.75 99 ALA A N 1
ATOM 753 C CA . ALA A 1 99 ? 19.134 28.482 -34.235 1.00 54.75 99 ALA A CA 1
ATOM 754 C C . ALA A 1 99 ? 18.656 29.665 -35.081 1.00 54.75 99 ALA A C 1
ATOM 756 O O . ALA A 1 99 ? 17.473 30.007 -35.083 1.00 54.75 99 ALA A O 1
ATOM 757 N N . GLY A 1 100 ? 19.627 30.342 -35.688 1.00 52.38 100 GLY A N 1
ATOM 758 C CA . GLY A 1 100 ? 19.491 31.691 -36.199 1.00 52.38 100 GLY A CA 1
ATOM 759 C C . GLY A 1 100 ? 18.486 31.828 -37.333 1.00 52.38 100 GLY A C 1
ATOM 760 O O . GLY A 1 100 ? 18.456 31.030 -38.266 1.00 52.38 100 GLY A O 1
ATOM 761 N N . ASN A 1 101 ? 17.740 32.929 -37.293 1.00 48.97 101 ASN A N 1
ATOM 762 C CA . ASN A 1 101 ? 17.150 33.501 -38.492 1.00 48.97 101 ASN A CA 1
ATOM 763 C C . ASN A 1 101 ? 18.246 34.298 -39.206 1.00 48.97 101 ASN A C 1
ATOM 765 O O . ASN A 1 101 ? 18.432 35.488 -38.951 1.00 48.97 101 ASN A O 1
ATOM 769 N N . GLY A 1 102 ? 19.002 33.612 -40.064 1.00 46.03 102 GLY A N 1
ATOM 770 C CA . GLY A 1 102 ? 19.779 34.261 -41.112 1.00 46.03 102 GLY A CA 1
ATOM 771 C C . GLY A 1 102 ? 18.814 34.935 -42.082 1.00 46.03 102 GLY A C 1
ATOM 772 O O . GLY A 1 102 ? 18.201 34.270 -42.910 1.00 46.03 102 GLY A O 1
ATOM 773 N N . PHE A 1 103 ? 18.644 36.247 -41.943 1.00 50.09 103 PHE A N 1
ATOM 774 C CA . PHE A 1 103 ? 18.096 37.073 -43.009 1.00 50.09 103 PHE A CA 1
ATOM 775 C C . PHE A 1 103 ? 19.228 37.342 -44.002 1.00 50.09 103 PHE A C 1
ATOM 777 O O . PHE A 1 103 ? 20.024 38.257 -43.801 1.00 50.09 103 PHE A O 1
ATOM 784 N N . ASP A 1 104 ? 19.298 36.538 -45.063 1.00 52.31 104 ASP A N 1
ATOM 785 C CA . ASP A 1 104 ? 19.920 36.975 -46.312 1.00 52.31 104 ASP A CA 1
ATOM 786 C C . ASP A 1 104 ? 19.046 38.100 -46.880 1.00 52.31 104 ASP A C 1
ATOM 788 O O . ASP A 1 104 ? 17.981 37.858 -47.451 1.00 52.31 104 ASP A O 1
ATOM 792 N N . LEU A 1 105 ? 19.476 39.346 -46.680 1.00 44.34 105 LEU A N 1
ATOM 793 C CA . LEU A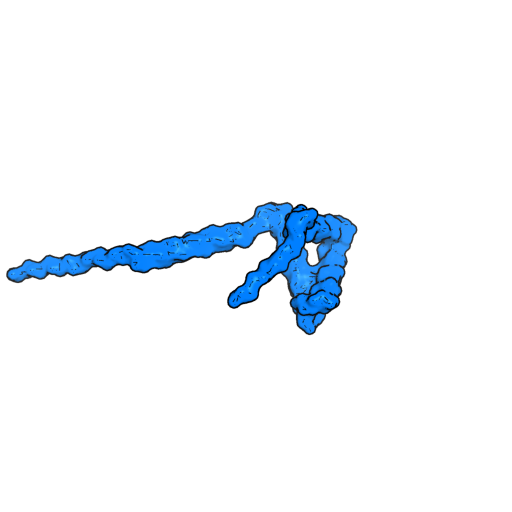 1 105 ? 18.957 40.492 -47.415 1.00 44.34 105 LEU A CA 1
ATOM 794 C C . LEU A 1 105 ? 19.980 40.841 -48.498 1.00 44.34 105 LEU A C 1
ATOM 796 O O . LEU A 1 105 ? 20.938 41.570 -48.260 1.00 44.34 105 LEU A O 1
ATOM 800 N N . VAL A 1 106 ? 19.773 40.276 -49.686 1.00 46.06 106 VAL A N 1
ATOM 801 C CA . VAL A 1 106 ? 20.397 40.752 -50.922 1.00 46.06 106 VAL A CA 1
ATOM 802 C C . VAL A 1 106 ? 19.686 42.046 -51.322 1.00 46.06 106 VAL A C 1
ATOM 804 O O . VAL A 1 106 ? 18.530 41.992 -51.745 1.00 46.06 106 VAL A O 1
ATOM 807 N N . VAL A 1 107 ? 20.371 43.186 -51.181 1.00 53.00 107 VAL A N 1
ATOM 808 C CA . VAL A 1 107 ? 20.147 44.425 -51.953 1.00 53.00 107 VAL A CA 1
ATOM 809 C C . VAL A 1 107 ? 21.501 45.030 -52.289 1.00 53.00 107 VAL A C 1
ATOM 811 O O . VAL A 1 107 ? 22.310 45.190 -51.348 1.00 53.00 107 VAL A O 1
#

Radius of gyration: 24.49 Å; chains: 1; bounding box: 36×61×68 Å

Sequence (107 aa):
MLNKKLGPAYRSMMTAANDQYHAVASINTHGEIRHAHAVAQVLLEQGYAKNQAQAVQLAADEVARTGRLARGEQVNRKAHIVLKAETQERQARVTAPAAGNGFDLVV

Foldseek 3Di:
DDDDDDDDPPPPDPVVVVVLVVLVVCCVVPNLVVSLVVQLVVCVVVVVDPDSVRSSVVSVVVSVVSVCVVVVNPVVVVVVVVVVVVVVVVVCVVPDPPPDPPPPDDD

Secondary structure (DSSP, 8-state):
--------TT----HHHHHHHHHHHHHHHH-HHHHHHHHHHHHHHTTSSSSHHHHHHHHHHHHHHHHHHHTT--HHHHHHHHHHHHHHHHHHHHHS-----------

pLDDT: mean 82.11, std 18.14, range [38.5, 98.0]